Protein AF-A0A3D4H008-F1 (afdb_monomer_lite)

Foldseek 3Di:
DVVVVVVQQPPPAWDFDADPVRDTPDIHPNVVVVVVCVVVVVCDPPPPDPPPCPVVVVVVVVVVVVVVVVPDD

Radius of gyration: 17.0 Å; chains: 1; bounding box: 37×33×39 Å

pLDDT: mean 74.01, std 15.38, range [45.41, 94.31]

Sequence (73 aa):
MEFLEKLSEENPNPVLRIDHRGQVFYGNRSGQELLTEMENPEELPEGLKPAEGIFDKYQDLKSRQSSVTKRVP

Structure (mmCIF, N/CA/C/O backbone):
data_AF-A0A3D4H008-F1
#
_entry.id   AF-A0A3D4H008-F1
#
loop_
_atom_site.group_PDB
_atom_site.id
_atom_site.type_symbol
_atom_site.label_atom_id
_atom_site.label_alt_id
_atom_site.label_comp_id
_atom_site.label_asym_id
_atom_site.label_entity_id
_atom_site.label_seq_id
_atom_site.pdbx_PDB_ins_code
_atom_site.Cartn_x
_atom_site.Cartn_y
_atom_site.Cartn_z
_atom_site.occupancy
_atom_site.B_iso_or_equiv
_atom_site.auth_seq_id
_atom_site.auth_comp_id
_atom_site.auth_asym_id
_atom_site.auth_atom_id
_atom_site.pdbx_PDB_model_num
ATOM 1 N N . MET A 1 1 ? 1.238 -4.911 -20.967 1.00 61.91 1 MET A N 1
ATOM 2 C CA . MET A 1 1 ? 0.693 -5.026 -19.596 1.00 61.91 1 MET A CA 1
ATOM 3 C C . MET A 1 1 ? 1.787 -4.927 -18.542 1.00 61.91 1 MET A C 1
ATOM 5 O O . MET A 1 1 ? 1.569 -4.201 -17.584 1.00 61.91 1 MET A O 1
ATOM 9 N N . GLU A 1 2 ? 2.958 -5.539 -18.751 1.00 69.81 2 GLU A N 1
ATOM 10 C CA . GLU A 1 2 ? 4.085 -5.569 -17.791 1.00 69.81 2 GLU A CA 1
ATOM 11 C C . GLU A 1 2 ? 4.498 -4.214 -17.195 1.00 69.81 2 GLU A C 1
ATOM 13 O O . GLU A 1 2 ? 4.904 -4.143 -16.042 1.00 69.81 2 GLU A O 1
ATOM 18 N N . PHE A 1 3 ? 4.373 -3.111 -17.941 1.00 76.25 3 PHE A N 1
ATOM 19 C CA . PHE A 1 3 ? 4.740 -1.787 -17.429 1.00 76.25 3 PHE A CA 1
ATOM 20 C C . PHE A 1 3 ? 3.941 -1.383 -16.178 1.00 76.25 3 PHE A C 1
ATOM 22 O O . PHE A 1 3 ? 4.507 -0.840 -15.236 1.00 76.25 3 PHE A O 1
ATOM 29 N N . LEU A 1 4 ? 2.638 -1.678 -16.136 1.00 72.88 4 LEU A N 1
ATOM 30 C CA . LEU A 1 4 ? 1.793 -1.344 -14.982 1.00 72.88 4 LEU A CA 1
ATOM 31 C C . LEU A 1 4 ? 2.115 -2.213 -13.760 1.00 72.88 4 LEU A C 1
ATOM 33 O O . LEU A 1 4 ? 1.985 -1.765 -12.621 1.00 72.88 4 LEU A O 1
ATOM 37 N N . GLU A 1 5 ? 2.535 -3.454 -13.994 1.00 77.75 5 GLU A N 1
ATOM 38 C CA . GLU A 1 5 ? 2.981 -4.371 -12.942 1.00 77.75 5 GLU A CA 1
ATOM 39 C C . GLU A 1 5 ? 4.312 -3.895 -12.370 1.00 77.75 5 GLU A C 1
ATOM 41 O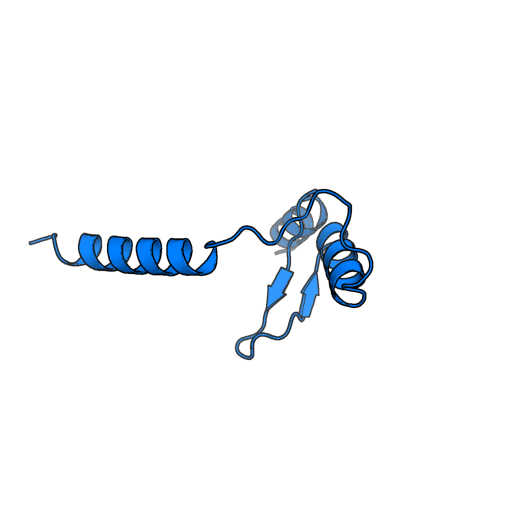 O . GLU A 1 5 ? 4.430 -3.723 -11.162 1.00 77.75 5 GLU A O 1
ATOM 46 N N . LYS A 1 6 ? 5.254 -3.522 -13.236 1.00 79.25 6 LYS A N 1
ATOM 47 C CA . LYS A 1 6 ? 6.544 -2.967 -12.830 1.00 79.25 6 LYS A CA 1
ATOM 48 C C . LYS A 1 6 ? 6.410 -1.665 -12.034 1.00 79.25 6 LYS A C 1
ATOM 50 O O . LYS A 1 6 ? 7.068 -1.510 -11.014 1.00 79.25 6 LYS A O 1
ATOM 55 N N . LEU A 1 7 ? 5.502 -0.771 -12.436 1.00 82.50 7 LEU A N 1
ATOM 56 C CA . LEU A 1 7 ? 5.183 0.430 -11.654 1.00 82.50 7 LEU A CA 1
ATOM 57 C C . LEU A 1 7 ? 4.602 0.106 -10.271 1.00 82.50 7 LEU A C 1
ATOM 59 O O . LEU A 1 7 ? 4.809 0.865 -9.330 1.00 82.50 7 LEU A O 1
ATOM 63 N N . SER A 1 8 ? 3.854 -0.994 -10.147 1.00 85.25 8 SER A N 1
ATOM 64 C CA . SER A 1 8 ? 3.309 -1.434 -8.858 1.00 85.25 8 SER A CA 1
ATOM 65 C C . SER A 1 8 ? 4.412 -2.006 -7.959 1.00 85.25 8 SER A C 1
ATOM 67 O O . SER A 1 8 ? 4.399 -1.760 -6.756 1.00 85.25 8 SER A O 1
ATOM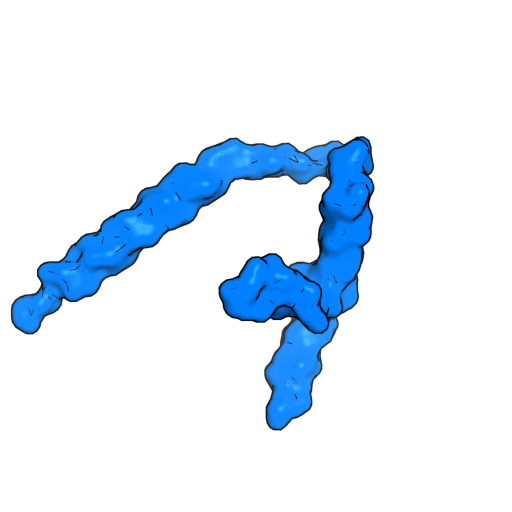 69 N N . GLU A 1 9 ? 5.366 -2.736 -8.537 1.00 89.25 9 GLU A N 1
ATOM 70 C CA . GLU A 1 9 ? 6.497 -3.344 -7.824 1.00 89.25 9 GLU A CA 1
ATOM 71 C C . GLU A 1 9 ? 7.550 -2.324 -7.372 1.00 89.25 9 GLU A C 1
ATOM 73 O O . GLU A 1 9 ? 8.069 -2.423 -6.264 1.00 89.25 9 GLU A O 1
ATOM 78 N N . GLU A 1 10 ? 7.846 -1.310 -8.188 1.00 91.06 10 GLU A N 1
ATOM 79 C CA . GLU A 1 10 ? 8.848 -0.280 -7.865 1.00 91.06 10 GLU A CA 1
ATOM 80 C C . GLU A 1 10 ? 8.306 0.844 -6.964 1.00 91.06 10 GLU A C 1
ATOM 82 O O . GLU A 1 10 ? 9.069 1.707 -6.529 1.00 91.06 10 GLU A O 1
ATOM 87 N N . ASN A 1 11 ? 6.999 0.865 -6.675 1.00 90.69 11 ASN A N 1
ATOM 88 C CA . ASN A 1 11 ? 6.415 1.870 -5.791 1.00 90.69 11 ASN A CA 1
ATOM 89 C C . ASN A 1 11 ? 6.877 1.626 -4.341 1.00 90.69 11 ASN A C 1
ATOM 91 O O . ASN A 1 11 ? 6.511 0.599 -3.769 1.00 90.69 11 ASN A O 1
ATOM 95 N N . PRO A 1 12 ? 7.614 2.563 -3.711 1.00 90.75 12 PRO A N 1
ATOM 96 C CA . PRO A 1 12 ? 8.052 2.419 -2.322 1.00 90.75 12 PRO A CA 1
ATOM 97 C C . PRO A 1 12 ? 6.890 2.490 -1.319 1.00 90.75 12 PRO A C 1
ATOM 99 O O . PRO A 1 12 ? 7.079 2.208 -0.141 1.00 90.75 12 PRO A O 1
ATOM 102 N N . ASN A 1 13 ? 5.696 2.897 -1.764 1.00 94.31 13 ASN A N 1
ATOM 103 C CA . ASN A 1 13 ? 4.493 2.865 -0.944 1.00 94.31 13 ASN A CA 1
ATOM 104 C C . ASN A 1 13 ? 3.764 1.518 -1.099 1.00 94.31 13 ASN A C 1
ATOM 106 O O . ASN A 1 13 ? 3.756 0.948 -2.197 1.00 94.31 13 ASN A O 1
ATOM 110 N N . PRO A 1 14 ? 3.072 1.045 -0.046 1.00 93.88 14 PRO A N 1
ATOM 111 C CA . PRO A 1 14 ? 2.230 -0.144 -0.112 1.00 93.88 14 PRO A CA 1
ATOM 112 C C . PRO A 1 14 ? 1.188 -0.068 -1.236 1.00 93.88 14 PRO A C 1
ATOM 114 O O . PRO A 1 14 ? 0.368 0.852 -1.283 1.00 93.88 14 PRO A O 1
ATOM 117 N N . VAL A 1 15 ? 1.183 -1.064 -2.124 1.00 94.06 15 VAL A N 1
ATOM 118 C CA . VAL A 1 15 ? 0.153 -1.250 -3.156 1.00 94.06 15 VAL A CA 1
ATOM 119 C C . VAL A 1 15 ? -0.518 -2.595 -2.930 1.00 94.06 15 VAL A C 1
ATOM 121 O O . VAL A 1 15 ? 0.129 -3.630 -3.063 1.00 94.06 15 VAL A O 1
ATOM 124 N N . LEU A 1 16 ? -1.823 -2.577 -2.649 1.00 92.88 16 LEU A N 1
ATOM 125 C CA . LEU A 1 16 ? -2.656 -3.770 -2.491 1.00 92.88 16 LEU A CA 1
ATOM 126 C C . LEU A 1 16 ? -3.722 -3.821 -3.591 1.00 92.88 16 LEU A C 1
ATOM 128 O O . LEU A 1 16 ? -4.299 -2.793 -3.954 1.00 92.88 16 LEU A O 1
ATOM 132 N N . ARG A 1 17 ? -4.017 -5.017 -4.108 1.00 90.50 17 ARG A N 1
ATOM 133 C CA . ARG A 1 17 ? -5.172 -5.261 -4.987 1.00 90.50 17 ARG A CA 1
ATOM 134 C C . ARG A 1 17 ? -6.139 -6.205 -4.291 1.00 90.50 17 ARG A C 1
ATOM 136 O O . ARG A 1 17 ? -5.733 -7.251 -3.787 1.00 90.50 17 ARG A O 1
ATOM 143 N N . ILE A 1 18 ? -7.411 -5.820 -4.295 1.00 91.88 18 ILE A N 1
ATOM 144 C CA . ILE A 1 18 ? -8.502 -6.556 -3.657 1.00 91.88 18 ILE A CA 1
ATOM 145 C C . ILE A 1 18 ? -9.502 -7.058 -4.692 1.00 91.88 18 ILE A C 1
ATOM 147 O O . ILE A 1 18 ? -9.756 -6.386 -5.696 1.00 91.88 18 ILE A O 1
ATOM 151 N N . ASP A 1 19 ? -10.064 -8.239 -4.459 1.00 87.25 19 ASP A N 1
ATOM 152 C CA . ASP A 1 19 ? -11.166 -8.763 -5.257 1.00 87.25 19 ASP A CA 1
ATOM 153 C C . ASP A 1 19 ? -12.500 -8.088 -4.873 1.00 87.25 19 ASP A C 1
ATOM 155 O O . ASP A 1 19 ? -12.600 -7.293 -3.937 1.00 87.25 19 ASP A O 1
ATOM 159 N N . HIS A 1 20 ? -13.566 -8.430 -5.599 1.00 91.62 20 HIS A N 1
ATOM 160 C CA . HIS A 1 20 ? -14.919 -7.923 -5.344 1.00 91.62 20 HIS A CA 1
ATOM 161 C C . HIS A 1 20 ? -15.511 -8.357 -3.989 1.00 91.62 20 HIS A C 1
ATOM 163 O O . HIS A 1 20 ? -16.563 -7.856 -3.597 1.00 91.62 20 HIS A O 1
ATOM 169 N N . ARG A 1 21 ? -14.871 -9.301 -3.292 1.00 87.75 21 ARG A N 1
ATOM 170 C CA . ARG A 1 21 ? -15.247 -9.791 -1.960 1.00 87.75 21 ARG A CA 1
ATOM 171 C C . ARG A 1 21 ? -14.420 -9.131 -0.855 1.00 87.75 21 ARG A C 1
ATOM 173 O O . ARG A 1 21 ? -14.642 -9.432 0.312 1.00 87.75 21 ARG A O 1
ATOM 180 N N . GLY A 1 22 ? -13.499 -8.234 -1.211 1.00 84.94 22 GLY A N 1
ATOM 181 C CA . GLY A 1 22 ? -12.614 -7.550 -0.274 1.00 84.94 22 GLY A CA 1
ATOM 182 C C . GLY A 1 22 ? -11.376 -8.356 0.122 1.00 84.94 22 GLY A C 1
ATOM 183 O O .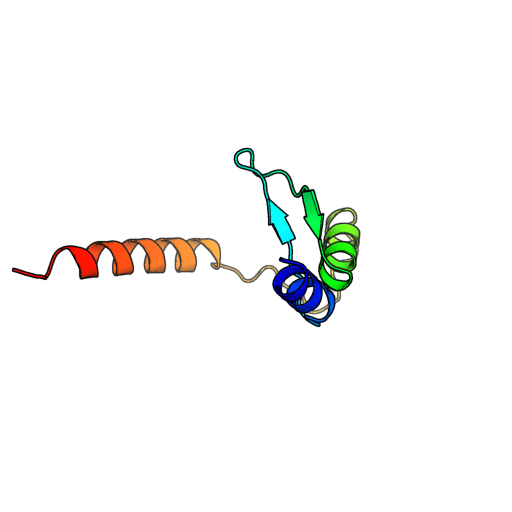 GLY A 1 22 ? -10.702 -7.973 1.073 1.00 84.94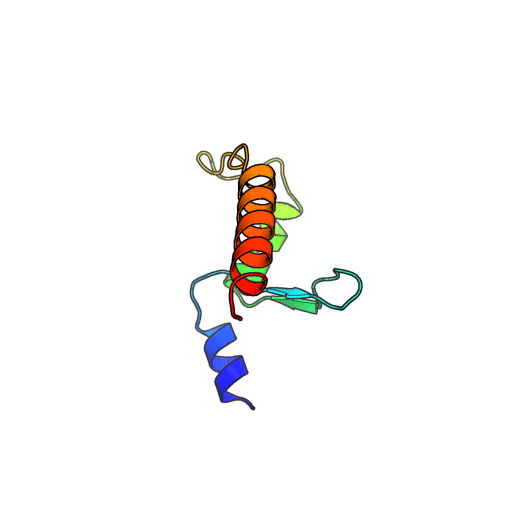 22 GLY A O 1
ATOM 184 N N . GLN A 1 23 ? -11.054 -9.447 -0.579 1.00 88.19 23 GLN A N 1
ATOM 185 C CA . GLN A 1 23 ? -9.850 -10.237 -0.311 1.00 88.19 23 GLN A CA 1
ATOM 186 C C . GLN A 1 23 ? -8.653 -9.670 -1.068 1.00 88.19 23 GLN A C 1
ATOM 188 O O . GLN A 1 23 ? -8.720 -9.472 -2.282 1.00 88.19 23 GLN A O 1
ATOM 193 N N . VAL A 1 24 ? -7.544 -9.446 -0.364 1.00 90.69 24 VAL A N 1
ATOM 194 C CA . VAL A 1 24 ? -6.273 -9.068 -0.989 1.00 90.69 24 VAL A CA 1
ATOM 195 C C . VAL A 1 24 ? -5.720 -10.268 -1.758 1.00 90.69 24 VAL A C 1
ATOM 197 O O . VAL A 1 24 ? -5.532 -11.335 -1.183 1.00 90.69 24 VAL A O 1
ATOM 200 N N . PHE A 1 25 ? -5.445 -10.098 -3.051 1.00 89.44 25 PHE A N 1
ATOM 201 C CA . PHE A 1 25 ? -4.856 -11.149 -3.901 1.00 89.44 25 PHE A CA 1
ATOM 202 C C . PHE A 1 25 ? -3.480 -10.776 -4.461 1.00 89.44 25 PHE A C 1
ATOM 204 O O . PHE A 1 25 ? -2.820 -11.591 -5.100 1.00 89.44 25 PHE A O 1
ATOM 211 N N . TYR A 1 26 ? -3.052 -9.533 -4.255 1.00 91.62 26 TYR A N 1
ATOM 212 C CA . TYR A 1 26 ? -1.723 -9.056 -4.606 1.00 91.62 26 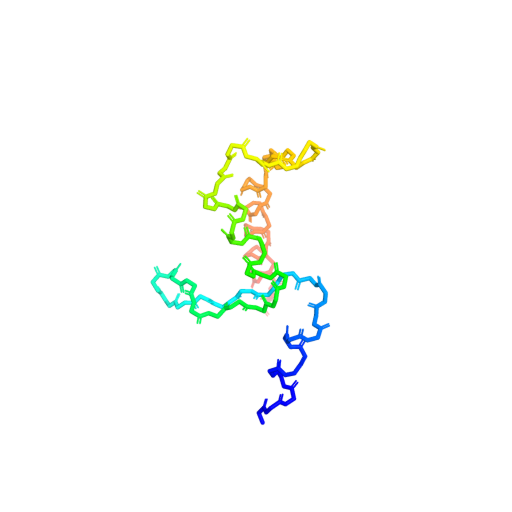TYR A CA 1
ATOM 213 C C . TYR A 1 26 ? -1.334 -7.932 -3.650 1.00 91.62 26 TYR A C 1
ATOM 215 O O . TYR A 1 26 ? -2.143 -7.046 -3.363 1.00 91.62 26 TYR A O 1
ATOM 223 N N . GLY A 1 27 ? -0.078 -7.948 -3.225 1.00 91.50 27 GLY A N 1
ATOM 224 C CA . GLY A 1 27 ? 0.579 -6.845 -2.542 1.00 91.50 27 GLY A CA 1
ATOM 225 C C . GLY A 1 27 ? 2.015 -6.759 -3.035 1.00 91.50 27 GLY A C 1
ATOM 226 O O . GLY A 1 27 ? 2.676 -7.797 -3.085 1.00 91.50 27 GLY A O 1
ATOM 227 N N . ASN A 1 28 ? 2.477 -5.561 -3.404 1.00 93.56 28 ASN A N 1
ATOM 228 C CA . ASN A 1 28 ? 3.902 -5.338 -3.680 1.00 93.56 28 ASN A CA 1
ATOM 229 C C . ASN A 1 28 ? 4.727 -5.533 -2.394 1.00 93.56 28 ASN A C 1
ATOM 231 O O . ASN A 1 28 ? 4.157 -5.693 -1.313 1.00 93.56 28 ASN A O 1
ATOM 235 N N . ARG A 1 29 ? 6.061 -5.486 -2.481 1.00 93.50 29 ARG A N 1
ATOM 236 C CA . ARG A 1 29 ? 6.947 -5.708 -1.322 1.00 93.50 29 ARG A C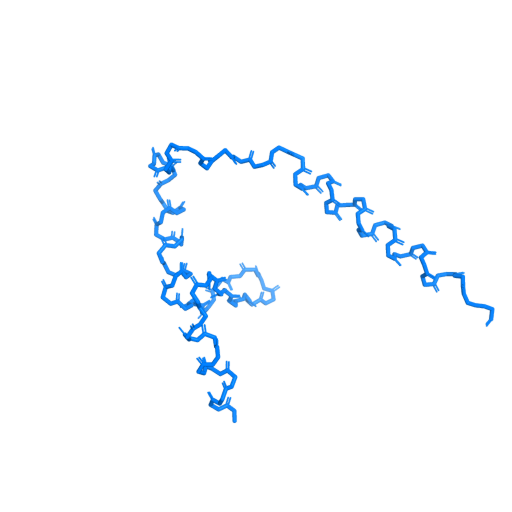A 1
ATOM 237 C C . ARG A 1 29 ? 6.527 -4.928 -0.065 1.00 93.50 29 ARG A C 1
ATOM 239 O O . ARG A 1 29 ? 6.287 -5.541 0.968 1.00 93.50 29 ARG A O 1
ATOM 246 N N . SER A 1 30 ? 6.361 -3.611 -0.171 1.00 92.44 30 SER A N 1
ATOM 247 C CA . SER A 1 30 ? 5.939 -2.768 0.958 1.00 92.44 30 SER A CA 1
ATOM 248 C C . SER A 1 30 ? 4.514 -3.073 1.437 1.00 92.44 30 SER A C 1
ATOM 250 O O . SER A 1 30 ? 4.198 -2.914 2.611 1.00 92.44 30 SER A O 1
ATOM 252 N N . GLY A 1 31 ? 3.634 -3.537 0.547 1.00 92.88 31 GLY A N 1
ATOM 253 C CA . GLY A 1 31 ? 2.301 -4.023 0.902 1.00 92.88 31 GLY A CA 1
ATOM 254 C C . GLY A 1 31 ? 2.323 -5.320 1.707 1.00 92.88 31 GLY A C 1
ATOM 255 O O . GLY A 1 31 ? 1.528 -5.463 2.630 1.00 92.88 31 GLY A O 1
ATOM 256 N N . GLN A 1 32 ? 3.233 -6.243 1.397 1.00 90.50 32 GLN A N 1
ATOM 257 C CA . GLN A 1 32 ? 3.405 -7.476 2.174 1.00 90.50 32 GLN A CA 1
ATOM 258 C C . GLN A 1 32 ? 3.959 -7.188 3.572 1.00 90.50 32 GLN A C 1
ATOM 260 O O . GLN A 1 32 ? 3.499 -7.786 4.544 1.00 90.50 32 GLN A O 1
ATOM 265 N N . GLU A 1 33 ? 4.901 -6.246 3.679 1.00 89.81 33 GLU A N 1
ATOM 266 C CA . GLU A 1 33 ? 5.432 -5.768 4.963 1.00 89.81 33 GLU A CA 1
ATOM 267 C C . GLU A 1 33 ? 4.287 -5.227 5.842 1.00 89.81 33 GLU A C 1
ATOM 269 O O . GLU A 1 33 ? 4.091 -5.710 6.956 1.00 89.81 33 GLU A O 1
ATOM 274 N N . LEU A 1 34 ? 3.429 -4.358 5.288 1.00 88.50 34 LEU A N 1
ATOM 275 C CA . LEU A 1 34 ? 2.245 -3.840 5.984 1.00 88.50 34 LEU A CA 1
ATOM 276 C C . LEU A 1 34 ? 1.274 -4.948 6.430 1.00 88.50 34 LEU A C 1
ATOM 278 O O . LEU A 1 34 ? 0.776 -4.917 7.550 1.00 88.50 34 LEU A O 1
ATOM 282 N N . LEU A 1 35 ? 0.969 -5.919 5.564 1.00 86.25 35 LEU A N 1
ATOM 283 C CA . LEU A 1 35 ? 0.047 -7.010 5.908 1.00 86.25 35 LEU A CA 1
ATOM 284 C C . LEU A 1 35 ? 0.597 -7.897 7.028 1.00 86.25 35 LEU A C 1
ATOM 286 O O . LEU A 1 35 ? -0.165 -8.321 7.893 1.00 86.25 35 LEU A O 1
ATOM 290 N N . THR A 1 36 ? 1.909 -8.131 7.030 1.00 85.06 36 THR A N 1
ATOM 291 C CA . THR A 1 36 ? 2.596 -8.907 8.072 1.00 85.06 36 THR A CA 1
ATOM 292 C C . THR A 1 36 ? 2.524 -8.198 9.427 1.00 85.06 36 THR A C 1
ATOM 294 O O . THR A 1 36 ? 2.269 -8.838 10.447 1.00 85.06 36 THR A O 1
ATOM 297 N N . GLU A 1 37 ? 2.694 -6.872 9.444 1.00 81.69 37 GLU A N 1
ATOM 298 C CA . GLU A 1 37 ? 2.503 -6.051 10.648 1.00 81.69 37 GLU A CA 1
ATOM 299 C C . GLU A 1 37 ? 1.039 -6.070 11.117 1.00 81.69 37 GLU A C 1
ATOM 301 O O . GLU A 1 37 ? 0.762 -6.191 12.306 1.00 81.69 37 GLU A O 1
ATOM 306 N N . MET A 1 38 ? 0.078 -6.004 10.190 1.00 77.25 38 MET A N 1
ATOM 307 C CA . MET A 1 38 ? -1.352 -6.027 10.521 1.00 77.25 38 MET A CA 1
ATOM 308 C C . MET A 1 38 ? -1.839 -7.378 11.067 1.00 77.25 38 MET A C 1
ATOM 310 O O . MET A 1 38 ? -2.809 -7.399 11.827 1.00 77.25 38 MET A O 1
ATOM 314 N N . GLU A 1 39 ? -1.201 -8.490 10.694 1.00 74.62 39 GLU A N 1
ATOM 315 C CA . GLU A 1 39 ? -1.479 -9.819 11.260 1.00 74.62 39 GLU A CA 1
ATOM 316 C C . GLU A 1 39 ? -0.993 -9.935 12.720 1.00 74.62 39 GLU A C 1
ATOM 318 O O . GLU A 1 39 ? -1.544 -10.724 13.486 1.00 74.62 39 GLU A O 1
ATOM 323 N N . ASN A 1 40 ? -0.052 -9.075 13.137 1.00 60.06 40 ASN A N 1
ATOM 324 C CA . ASN A 1 40 ? 0.468 -8.967 14.504 1.00 60.06 40 ASN A CA 1
ATOM 325 C C . ASN A 1 40 ? 0.206 -7.565 15.098 1.00 60.06 40 ASN A C 1
ATOM 327 O O . ASN A 1 40 ? 1.139 -6.793 15.330 1.00 60.06 40 ASN A O 1
ATOM 331 N N . PRO A 1 41 ? -1.059 -7.213 15.397 1.00 54.62 41 PRO A N 1
ATOM 332 C CA . PRO A 1 41 ? -1.449 -5.854 15.788 1.00 54.62 41 PRO A CA 1
ATOM 333 C C . PRO A 1 41 ? -0.865 -5.373 17.130 1.00 54.62 41 PRO A C 1
ATOM 335 O O . PRO A 1 41 ? -1.009 -4.198 17.465 1.00 54.62 41 PRO A O 1
ATOM 338 N N . GLU A 1 42 ? -0.224 -6.255 17.904 1.00 57.12 42 GLU A N 1
ATOM 339 C CA . GLU A 1 42 ? 0.456 -5.920 19.163 1.00 57.12 42 GLU A CA 1
ATOM 340 C C . GLU A 1 42 ? 1.786 -5.165 18.949 1.00 57.12 42 GLU A C 1
ATOM 342 O O . GLU A 1 42 ? 2.269 -4.526 19.882 1.00 57.12 42 GLU A O 1
ATOM 347 N N . GLU A 1 43 ? 2.334 -5.156 17.726 1.00 55.09 43 GLU A N 1
ATOM 348 C CA . GLU A 1 43 ? 3.601 -4.492 17.368 1.00 55.09 43 GLU A CA 1
ATOM 349 C C . GLU A 1 43 ? 3.420 -3.343 16.358 1.00 55.09 43 GLU A C 1
ATOM 351 O O . GLU A 1 43 ? 4.268 -3.116 15.495 1.00 55.09 43 GLU A O 1
ATOM 356 N N . LEU A 1 44 ? 2.325 -2.575 16.433 1.00 55.56 44 LEU A N 1
ATOM 357 C CA . LEU A 1 44 ? 2.261 -1.327 15.664 1.00 55.56 44 LEU A CA 1
ATOM 358 C C . LEU A 1 44 ? 3.421 -0.407 16.101 1.00 55.56 44 LEU A C 1
ATOM 360 O O . LEU A 1 44 ? 3.543 -0.135 17.300 1.00 55.56 44 LEU A O 1
ATOM 364 N N . PRO A 1 45 ? 4.257 0.102 15.171 1.00 56.41 45 PRO A N 1
ATOM 365 C CA . PRO A 1 45 ? 5.375 0.976 15.513 1.00 56.41 45 PRO A CA 1
ATOM 366 C C . PRO A 1 45 ? 4.900 2.147 16.377 1.00 56.41 45 PRO A C 1
ATOM 368 O O . PRO A 1 45 ? 3.894 2.784 16.042 1.00 56.41 45 PRO A O 1
ATOM 371 N N . GLU A 1 46 ? 5.615 2.460 17.467 1.00 51.09 46 GLU A N 1
ATOM 372 C CA . GLU A 1 46 ? 5.322 3.632 18.303 1.00 51.09 46 GLU A CA 1
ATOM 373 C C . GLU A 1 46 ? 5.273 4.895 17.422 1.00 51.09 46 GLU A C 1
ATOM 375 O O . GLU A 1 46 ? 6.294 5.432 16.997 1.00 51.09 46 GLU A O 1
ATOM 380 N N . GLY A 1 47 ? 4.059 5.351 17.098 1.00 53.69 47 GLY A N 1
ATOM 381 C CA . GLY A 1 47 ? 3.828 6.470 16.177 1.00 53.69 47 GLY A CA 1
ATOM 382 C C . GLY A 1 47 ? 2.700 6.244 15.169 1.00 53.69 47 GLY A C 1
ATOM 383 O O . GLY A 1 47 ? 2.067 7.217 14.752 1.00 53.69 47 GLY A O 1
ATOM 384 N N . LEU A 1 48 ? 2.367 4.992 14.841 1.00 50.50 48 LEU A N 1
ATOM 385 C CA . LEU A 1 48 ? 1.182 4.635 14.054 1.00 50.50 48 LEU A CA 1
ATOM 386 C C . LEU A 1 48 ? -0.055 4.616 14.958 1.00 50.50 48 LEU A C 1
ATOM 388 O O . LEU A 1 48 ? -0.590 3.577 15.331 1.00 50.50 48 LEU A O 1
ATOM 392 N N . LYS A 1 49 ? -0.524 5.807 15.335 1.00 54.44 49 LYS A N 1
ATOM 393 C CA . LYS A 1 49 ? -1.858 5.942 15.927 1.00 54.44 49 LYS A CA 1
ATOM 394 C C . LYS A 1 49 ? -2.882 5.698 14.817 1.00 54.44 49 LYS A C 1
ATOM 396 O O . LYS A 1 49 ? -2.736 6.315 13.756 1.00 54.44 49 LYS A O 1
ATOM 401 N N . PRO A 1 50 ? -3.920 4.867 15.028 1.00 53.44 50 PRO A N 1
ATOM 402 C CA . PRO A 1 50 ? -5.071 4.852 14.138 1.00 53.44 50 PRO A CA 1
ATOM 403 C C . PRO A 1 50 ? -5.518 6.300 13.978 1.00 53.44 50 PRO A C 1
ATOM 405 O O . PRO A 1 50 ? -5.802 6.964 14.975 1.00 53.44 50 PRO A O 1
ATOM 408 N N . ALA A 1 51 ? -5.472 6.839 12.761 1.00 58.72 51 ALA A N 1
ATOM 409 C CA . ALA A 1 51 ? -5.859 8.225 12.574 1.00 58.72 51 ALA A CA 1
ATOM 410 C C . ALA A 1 51 ? -7.365 8.318 12.847 1.00 58.72 51 ALA A C 1
ATOM 412 O O . ALA A 1 51 ? -8.208 7.870 12.065 1.00 58.72 51 ALA A O 1
ATOM 413 N N . GLU A 1 52 ? -7.676 8.835 14.032 1.00 60.22 52 GLU A N 1
ATOM 414 C CA . GLU A 1 52 ? -9.034 9.013 14.512 1.00 60.22 52 GLU A CA 1
ATOM 415 C C . GLU A 1 52 ? -9.820 9.832 13.480 1.00 60.22 52 GLU A C 1
ATOM 417 O O . GLU A 1 52 ? -9.337 10.828 12.929 1.00 60.22 52 GLU A O 1
ATOM 422 N N . GLY A 1 53 ? -11.025 9.369 13.156 1.00 60.09 53 GLY A N 1
ATOM 423 C CA . GLY A 1 53 ? -11.900 10.055 12.208 1.00 60.09 53 GLY A CA 1
ATOM 424 C C . GLY A 1 53 ? -11.522 9.919 10.726 1.00 60.09 53 GLY A C 1
ATOM 425 O O . GLY A 1 53 ? -12.088 10.646 9.906 1.00 60.09 53 GLY A O 1
ATOM 426 N N . ILE A 1 54 ? -10.624 9.000 10.322 1.00 68.94 54 ILE A N 1
ATOM 427 C CA . ILE A 1 54 ? -10.431 8.672 8.887 1.00 68.94 54 ILE A CA 1
ATOM 428 C C . ILE A 1 54 ? -11.764 8.283 8.242 1.00 68.94 54 ILE A C 1
ATOM 430 O O . ILE A 1 54 ? -12.083 8.746 7.145 1.00 68.94 54 ILE A O 1
ATOM 434 N N . PHE A 1 55 ? -12.543 7.439 8.919 1.00 57.12 55 PHE A N 1
ATOM 435 C CA . PHE A 1 55 ? -13.802 6.934 8.380 1.00 57.12 55 PHE A CA 1
ATOM 436 C C . PHE A 1 55 ? -14.838 8.057 8.224 1.00 57.12 55 PHE A C 1
ATOM 438 O O . PHE A 1 55 ? -15.500 8.148 7.191 1.00 57.12 55 PHE A O 1
ATOM 445 N N . ASP A 1 56 ? -14.897 8.977 9.189 1.00 72.50 56 ASP A N 1
ATOM 446 C CA . ASP A 1 56 ? -15.779 10.148 9.143 1.00 72.50 56 ASP A CA 1
ATOM 447 C C . ASP A 1 56 ? -15.387 11.103 8.009 1.00 72.50 56 ASP A C 1
ATOM 449 O O . ASP A 1 56 ? -16.241 11.545 7.237 1.00 72.50 56 ASP A O 1
ATOM 453 N N . LYS A 1 57 ? -14.083 11.357 7.825 1.00 67.56 57 LYS A N 1
ATOM 454 C CA . LYS A 1 57 ? -13.573 12.150 6.693 1.00 67.56 57 LYS A CA 1
ATOM 455 C C . LYS A 1 57 ? -13.877 11.500 5.348 1.00 67.56 57 LYS A C 1
ATOM 457 O O . LYS A 1 57 ? -14.213 12.199 4.393 1.00 67.56 57 LYS A O 1
ATOM 462 N N . TYR A 1 58 ? -13.770 10.177 5.255 1.00 69.38 58 TYR A N 1
ATOM 463 C CA . TYR A 1 58 ? -14.105 9.450 4.034 1.00 69.38 58 TYR A CA 1
ATOM 464 C C . TYR A 1 58 ? -15.594 9.585 3.685 1.00 69.38 58 TYR A C 1
ATOM 466 O O . TYR A 1 58 ? -15.933 9.833 2.523 1.00 69.38 58 TYR A O 1
ATOM 474 N N . GLN A 1 59 ? -16.481 9.480 4.679 1.00 68.88 59 GLN A N 1
ATOM 475 C CA . GLN A 1 59 ? -17.919 9.675 4.477 1.00 68.88 59 GLN A CA 1
ATOM 476 C C . GLN A 1 59 ? -18.263 11.118 4.080 1.00 68.88 59 GLN A C 1
ATOM 478 O O . GLN A 1 59 ? -19.034 11.317 3.134 1.00 68.88 59 GLN A O 1
ATOM 483 N N . ASP A 1 60 ? -17.639 12.121 4.707 1.00 74.44 60 ASP A N 1
ATOM 484 C CA . ASP A 1 60 ? -17.797 13.528 4.312 1.00 74.44 60 ASP A CA 1
ATOM 485 C C . ASP A 1 60 ? -17.377 13.747 2.850 1.00 74.44 60 ASP A C 1
ATOM 487 O O . ASP A 1 60 ? -18.145 14.282 2.045 1.00 74.44 60 ASP A O 1
ATOM 491 N N . LEU A 1 61 ? -16.204 13.246 2.456 1.00 69.69 61 LEU A N 1
ATOM 492 C CA . LEU A 1 61 ? -15.697 13.360 1.086 1.00 69.69 61 LEU A CA 1
ATOM 493 C C . LEU A 1 61 ? -16.637 12.714 0.058 1.00 69.69 61 LEU A C 1
ATOM 495 O O . LEU A 1 61 ? -16.925 13.319 -0.981 1.00 69.69 61 LEU A O 1
ATOM 499 N N . LYS A 1 62 ? -17.164 11.520 0.349 1.00 71.44 62 LYS A N 1
ATOM 500 C CA . LYS A 1 62 ? -18.160 10.836 -0.497 1.00 71.44 62 LYS A CA 1
ATOM 501 C C . LYS A 1 62 ? -19.441 11.661 -0.658 1.00 71.44 62 LYS A C 1
ATOM 503 O O . LYS A 1 62 ? -19.971 11.751 -1.770 1.00 71.44 62 LYS A O 1
ATOM 508 N N . SER A 1 63 ? -19.919 12.288 0.418 1.00 69.69 63 SER A N 1
ATOM 509 C CA . SER A 1 63 ? -21.128 13.127 0.406 1.00 69.69 63 SER A CA 1
ATOM 510 C C . SER A 1 63 ? -20.947 14.415 -0.416 1.00 69.69 63 SER A C 1
ATOM 512 O O . SER A 1 63 ? -21.854 14.873 -1.121 1.00 69.69 63 SER A O 1
ATOM 514 N N . ARG A 1 64 ? -19.733 14.977 -0.403 1.00 68.25 64 ARG A N 1
ATOM 515 C CA . ARG A 1 64 ? -19.397 16.211 -1.125 1.00 68.25 64 ARG A CA 1
ATOM 516 C C . ARG A 1 64 ? -19.218 15.963 -2.616 1.00 68.25 64 ARG A C 1
ATOM 518 O O . ARG A 1 64 ? -19.736 16.742 -3.413 1.00 68.25 64 ARG A O 1
ATOM 525 N N . GLN A 1 65 ? -18.589 14.857 -3.014 1.00 64.56 65 GLN A N 1
ATOM 526 C CA . GLN A 1 65 ? -18.454 14.500 -4.434 1.00 64.56 65 GLN A CA 1
ATOM 527 C C . GLN A 1 65 ? -19.811 14.214 -5.098 1.00 64.56 65 GLN A C 1
ATOM 529 O O . GLN A 1 65 ? -20.062 14.680 -6.207 1.00 64.56 65 GLN A O 1
ATOM 534 N N . SER A 1 66 ? -20.729 13.542 -4.398 1.00 58.69 66 SER A N 1
ATOM 535 C CA . SER A 1 66 ? -22.087 13.266 -4.902 1.00 58.69 66 SER A CA 1
ATOM 536 C C . SER A 1 66 ? -22.975 14.518 -5.010 1.00 58.69 66 SER A C 1
ATOM 538 O O . SER A 1 66 ? -23.929 14.540 -5.790 1.00 58.69 66 SER A O 1
ATOM 540 N N . SER A 1 67 ? -22.632 15.591 -4.293 1.00 57.75 67 SER A N 1
ATOM 541 C CA . SER A 1 67 ? -23.307 16.894 -4.376 1.00 57.75 67 SER A CA 1
ATOM 542 C C . SER A 1 67 ? -22.795 17.778 -5.525 1.00 57.75 67 SER A C 1
ATOM 544 O O . SER A 1 67 ? -23.518 18.663 -5.987 1.00 57.75 67 SER A O 1
ATOM 546 N N . VAL A 1 68 ? -21.570 17.546 -6.013 1.00 56.34 68 VAL A N 1
ATOM 547 C CA . VAL A 1 68 ? -20.987 18.281 -7.152 1.00 56.34 68 VAL A CA 1
ATOM 548 C C . VAL A 1 68 ? -21.572 17.791 -8.483 1.00 56.34 68 VAL A C 1
ATOM 550 O O . VAL A 1 68 ? -21.862 18.605 -9.354 1.00 56.34 68 VAL A O 1
ATOM 553 N N . THR A 1 69 ? -21.872 16.496 -8.624 1.00 52.31 69 THR A N 1
ATOM 554 C CA . THR A 1 69 ? -22.453 15.928 -9.861 1.00 52.31 69 THR A CA 1
ATOM 555 C C . THR A 1 69 ? -23.922 16.319 -10.096 1.00 52.31 69 THR A C 1
ATOM 557 O O . THR A 1 69 ? -24.425 16.157 -11.201 1.00 52.31 69 THR A O 1
ATOM 560 N N . LYS A 1 70 ? -24.625 16.866 -9.092 1.00 53.97 70 LYS A N 1
ATOM 561 C CA . LYS A 1 70 ? -26.028 17.323 -9.216 1.00 53.97 70 LYS A CA 1
ATOM 562 C C . LYS A 1 70 ? -26.189 18.794 -9.619 1.00 53.97 70 LYS A C 1
ATOM 564 O O . LYS A 1 70 ? -27.316 19.268 -9.724 1.00 53.97 70 LYS A O 1
ATOM 569 N N . ARG A 1 71 ? -25.092 19.529 -9.828 1.00 51.16 71 ARG A N 1
ATOM 570 C CA . ARG A 1 71 ? -25.109 20.927 -10.288 1.00 51.16 71 ARG A CA 1
ATOM 571 C C . ARG A 1 71 ? -24.384 21.076 -11.622 1.00 51.16 71 ARG A C 1
ATOM 573 O O . ARG A 1 71 ? -23.410 21.810 -11.724 1.00 51.16 71 ARG A O 1
ATOM 580 N N . VAL A 1 72 ? -24.878 20.384 -12.641 1.00 45.41 72 VAL A N 1
ATOM 581 C CA . VAL A 1 72 ? -24.680 20.786 -14.037 1.00 45.41 72 VAL A CA 1
ATOM 582 C C . VAL A 1 72 ? -26.077 20.803 -14.673 1.00 45.41 72 VAL A C 1
ATOM 584 O O . VAL A 1 72 ? -26.754 19.778 -14.576 1.00 45.41 72 VAL A O 1
ATOM 587 N N . PRO A 1 73 ? -26.558 21.958 -15.172 1.00 49.72 73 PRO A N 1
ATOM 588 C CA . PRO A 1 73 ? -27.843 22.066 -15.865 1.00 49.72 73 PRO A CA 1
ATOM 589 C C . PRO A 1 73 ? -27.859 21.307 -17.196 1.00 49.72 73 PRO A C 1
ATOM 591 O O . PRO A 1 73 ? -26.769 21.115 -17.784 1.00 49.72 73 PRO A O 1
#

Secondary structure (DSSP, 8-state):
-HHHHHHHHS-SS--EEE-TTS-EEEE-HHHHHHHHHHHSGGG--TT----TTHHHHHHHHHHHHHHHTT---